Protein AF-A0A1E3P359-F1 (afdb_monomer)

Organism: Wickerhamomyces anomalus (strain ATCC 58044 / CB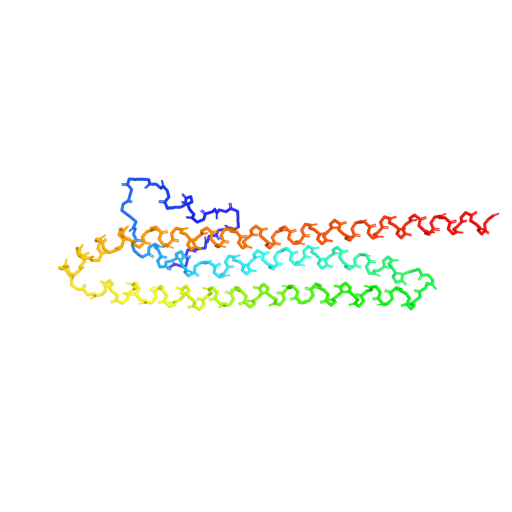S 1984 / NCYC 433 / NRRL Y-366-8) (NCBI:txid683960)

Nearest PDB structures (foldseek):
  8ek4-assembly1_A  TM=4.886E-01  e=9.701E-01  synthetic construct
  8v8v-assembly2_D  TM=3.115E-01  e=9.185E-01  Homo sapiens
  8cq0-assembly1_B  TM=2.027E-01  e=7.331E+00  Photorhabdus luminescens

Structure (mmCIF, N/CA/C/O backbone):
data_AF-A0A1E3P359-F1
#
_entry.id   AF-A0A1E3P359-F1
#
loop_
_atom_site.group_PDB
_atom_site.id
_atom_site.type_symbol
_atom_site.label_atom_id
_atom_site.label_alt_id
_atom_site.label_comp_id
_atom_site.label_asym_id
_atom_site.label_entity_id
_atom_site.label_seq_id
_atom_site.pdbx_PDB_ins_code
_atom_site.Cartn_x
_atom_site.Cartn_y
_atom_site.Cartn_z
_atom_site.occupancy
_atom_site.B_iso_or_equiv
_atom_site.auth_seq_id
_atom_site.auth_comp_id
_atom_site.auth_asym_id
_atom_site.auth_atom_id
_atom_site.pdbx_PDB_model_num
ATOM 1 N N . MET A 1 1 ? -11.812 -16.899 15.681 1.00 32.34 1 MET A N 1
ATOM 2 C CA . MET A 1 1 ? -11.741 -16.890 14.203 1.00 32.34 1 MET A CA 1
ATOM 3 C C . MET A 1 1 ? -11.314 -15.492 13.785 1.00 32.34 1 MET A C 1
ATOM 5 O O . MET A 1 1 ? -11.951 -14.551 14.229 1.00 32.34 1 MET A O 1
ATOM 9 N N . SER A 1 2 ? -10.215 -15.347 13.038 1.00 40.03 2 SER A N 1
ATOM 10 C CA . SER A 1 2 ? -9.793 -14.056 12.466 1.00 40.03 2 SER A CA 1
ATOM 11 C C . SER A 1 2 ? -10.780 -13.673 11.361 1.00 40.03 2 SER A C 1
ATOM 13 O O . SER A 1 2 ? -10.993 -14.472 10.448 1.00 40.03 2 SER A O 1
ATOM 15 N N . VAL A 1 3 ? -11.427 -12.510 11.467 1.00 59.66 3 VAL A N 1
ATOM 16 C CA . VAL A 1 3 ? -12.284 -11.987 10.396 1.00 59.66 3 VAL A CA 1
ATOM 17 C C . VAL A 1 3 ? -11.357 -11.390 9.344 1.00 59.66 3 VAL A C 1
ATOM 19 O O . VAL A 1 3 ? -10.786 -10.324 9.539 1.00 59.66 3 VAL A O 1
ATOM 22 N N . PHE A 1 4 ? -11.160 -12.111 8.244 1.00 67.19 4 PHE A N 1
ATOM 23 C CA . PHE A 1 4 ? -10.460 -11.585 7.079 1.00 67.19 4 PHE A CA 1
ATOM 24 C C . PHE A 1 4 ? -11.418 -10.679 6.302 1.00 67.19 4 PHE A C 1
ATOM 26 O O . PHE A 1 4 ? -12.440 -11.153 5.804 1.00 67.19 4 PHE A O 1
ATOM 33 N N . VAL A 1 5 ? -11.102 -9.386 6.213 1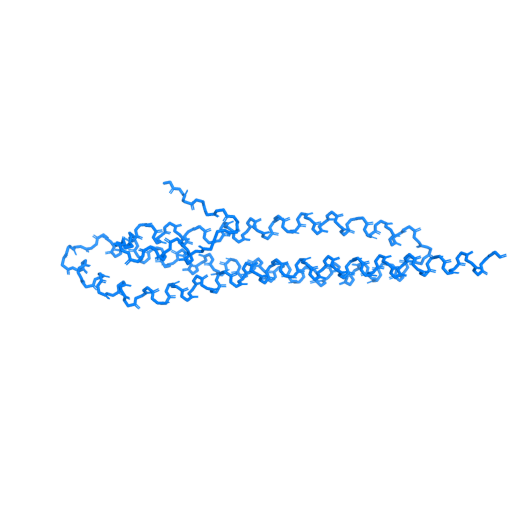.00 69.62 5 VAL A N 1
ATOM 34 C CA . VAL A 1 5 ? -11.838 -8.441 5.364 1.00 69.62 5 VAL A CA 1
ATOM 35 C C . VAL A 1 5 ? -11.146 -8.396 3.999 1.00 69.62 5 VAL A C 1
ATOM 37 O O . VAL A 1 5 ? -9.986 -7.981 3.937 1.00 69.62 5 VAL A O 1
ATOM 40 N N . PRO A 1 6 ? -11.807 -8.842 2.916 1.00 69.69 6 PRO A N 1
ATOM 41 C CA . PRO A 1 6 ? -11.189 -8.886 1.598 1.00 69.69 6 PRO A CA 1
ATOM 42 C C . PRO A 1 6 ? -10.929 -7.476 1.028 1.00 69.69 6 PRO A C 1
ATOM 44 O O . PRO A 1 6 ? -11.603 -6.515 1.418 1.00 69.69 6 PRO A O 1
ATOM 47 N N . PRO A 1 7 ? -9.971 -7.339 0.089 1.00 68.75 7 PRO A N 1
ATOM 48 C CA . PRO A 1 7 ? -9.749 -6.097 -0.658 1.00 68.75 7 PRO A CA 1
ATOM 49 C C . PRO A 1 7 ? -11.038 -5.569 -1.313 1.00 68.75 7 PRO A C 1
ATOM 51 O O . PRO A 1 7 ? -11.872 -6.363 -1.753 1.00 68.75 7 PRO A O 1
ATOM 54 N N . GLY A 1 8 ? -11.218 -4.243 -1.371 1.00 67.19 8 GLY A N 1
ATOM 55 C CA . GLY A 1 8 ? -12.381 -3.603 -2.006 1.00 67.19 8 GLY A CA 1
ATOM 56 C C . GLY A 1 8 ? -13.660 -3.517 -1.158 1.00 67.19 8 GLY A C 1
ATOM 57 O O . GLY A 1 8 ? -14.575 -2.779 -1.519 1.00 67.19 8 GLY A O 1
ATOM 58 N N . VAL A 1 9 ? -13.736 -4.204 -0.012 1.00 75.88 9 VAL A N 1
ATOM 59 C CA . VAL A 1 9 ? -14.829 -4.019 0.961 1.00 75.88 9 VAL A CA 1
ATOM 60 C C . VAL A 1 9 ? -14.453 -2.906 1.939 1.00 75.88 9 VAL A C 1
ATOM 62 O O . VAL A 1 9 ? -13.455 -3.034 2.654 1.00 75.88 9 VAL A O 1
ATOM 65 N N . LYS A 1 10 ? -15.237 -1.821 1.995 1.00 77.06 10 LYS A N 1
ATOM 66 C CA . LYS A 1 10 ? -14.963 -0.685 2.892 1.00 77.06 10 LYS A CA 1
ATOM 67 C C . LYS A 1 10 ? -15.435 -0.979 4.315 1.00 77.06 10 LYS A C 1
ATOM 69 O O . LYS A 1 10 ? -16.536 -1.490 4.522 1.00 77.06 10 LYS A O 1
ATOM 74 N N . TYR A 1 11 ? -14.624 -0.617 5.311 1.00 71.06 11 TYR A N 1
ATOM 75 C CA . TYR A 1 11 ? -14.944 -0.874 6.725 1.00 71.06 11 TYR A CA 1
ATOM 76 C C . TYR A 1 11 ? -16.210 -0.141 7.180 1.00 71.06 11 TYR A C 1
ATOM 78 O O . TYR A 1 11 ? -16.972 -0.661 7.996 1.00 71.06 11 TYR A O 1
ATOM 86 N N . ARG A 1 12 ? -16.471 1.042 6.612 1.00 67.44 12 ARG A N 1
ATOM 87 C CA . ARG A 1 12 ? -17.695 1.811 6.874 1.00 67.44 12 ARG A CA 1
ATOM 88 C C . ARG A 1 12 ? -18.965 1.042 6.479 1.00 67.44 12 ARG A C 1
ATOM 90 O O . ARG A 1 12 ? -19.951 1.102 7.203 1.00 67.44 12 ARG A O 1
ATOM 97 N N . ASP A 1 13 ? -18.916 0.277 5.387 1.00 71.00 13 ASP A N 1
ATOM 98 C CA . ASP A 1 13 ? -20.083 -0.416 4.831 1.00 71.00 13 ASP A CA 1
ATOM 99 C C . ASP A 1 13 ? -20.481 -1.610 5.725 1.00 71.00 13 ASP A C 1
ATOM 101 O O . ASP A 1 13 ? -21.646 -1.991 5.779 1.00 71.00 13 ASP A O 1
ATOM 105 N N . ILE A 1 14 ? -19.525 -2.160 6.489 1.00 69.88 14 ILE A N 1
ATOM 106 C CA . ILE A 1 14 ? -19.747 -3.215 7.495 1.00 69.88 14 ILE A CA 1
ATOM 107 C C . ILE A 1 14 ? -20.454 -2.655 8.744 1.00 69.88 14 ILE A C 1
ATOM 109 O O . ILE A 1 14 ? -21.170 -3.377 9.435 1.00 69.88 14 ILE A O 1
ATOM 113 N N . LEU A 1 15 ? -20.259 -1.367 9.046 1.00 63.84 15 LEU A N 1
ATOM 114 C CA . LEU A 1 15 ? -20.779 -0.708 10.251 1.00 63.84 15 LEU A CA 1
ATOM 115 C C . LEU A 1 15 ? -22.086 0.063 10.018 1.00 63.84 15 LEU A C 1
AT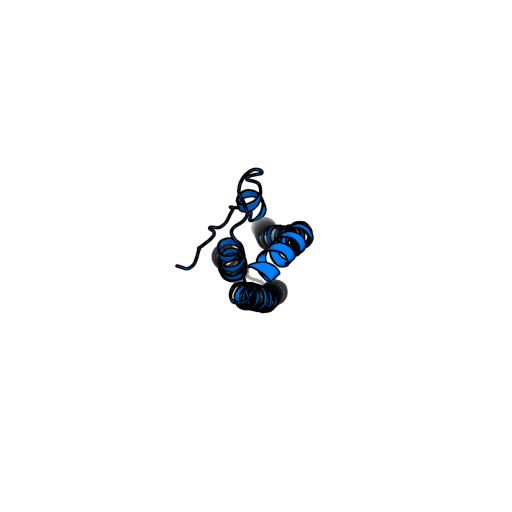OM 117 O O . LEU A 1 15 ? -22.769 0.404 10.983 1.00 63.84 15 LEU A O 1
ATOM 121 N N . GLU A 1 16 ? -22.442 0.354 8.766 1.00 55.34 16 GLU A N 1
ATOM 122 C CA . GLU A 1 16 ? -23.597 1.185 8.406 1.00 55.34 16 GLU A CA 1
ATOM 123 C C . GLU A 1 16 ? -24.961 0.478 8.460 1.00 55.34 16 GLU A C 1
ATOM 125 O O . GLU A 1 16 ? -25.970 1.089 8.099 1.00 55.34 16 GLU A O 1
ATOM 130 N N . ASP A 1 17 ? -25.061 -0.751 8.972 1.00 53.12 17 ASP A N 1
ATOM 131 C CA . ASP A 1 17 ? -26.364 -1.385 9.188 1.00 53.12 17 ASP A CA 1
ATOM 132 C C . ASP A 1 17 ? -27.064 -0.740 10.406 1.00 53.12 17 ASP A C 1
ATOM 134 O O . ASP A 1 17 ? -26.931 -1.165 11.556 1.00 53.12 17 ASP A O 1
ATOM 138 N N . LYS A 1 18 ? -27.771 0.374 10.148 1.00 42.66 18 LYS A N 1
ATOM 139 C CA . LYS A 1 18 ? -28.269 1.394 11.106 1.00 42.66 18 LYS A CA 1
ATOM 140 C C . LYS A 1 18 ? -29.168 0.880 12.243 1.00 42.66 18 LYS A C 1
ATOM 142 O O . LYS A 1 18 ? -29.659 1.687 13.038 1.00 42.66 18 LYS A O 1
ATOM 147 N N . HIS A 1 19 ? -29.442 -0.419 12.324 1.00 46.53 19 HIS A N 1
ATOM 148 C CA . HIS A 1 19 ? -30.373 -1.030 13.276 1.00 46.53 19 HIS A CA 1
ATOM 149 C C . HIS A 1 19 ? -29.770 -2.152 14.131 1.00 46.53 19 HIS A C 1
ATOM 151 O O . HIS A 1 19 ? -30.466 -2.657 15.013 1.00 46.53 19 HIS A O 1
ATOM 157 N N . GLN A 1 20 ? -28.497 -2.513 13.944 1.00 46.34 20 GLN A N 1
ATOM 158 C CA . GLN A 1 20 ? -27.846 -3.532 14.770 1.00 46.34 20 GLN A CA 1
ATOM 159 C C . GLN A 1 20 ? -26.927 -2.895 15.816 1.00 46.34 20 GLN A C 1
ATOM 161 O O . GLN A 1 20 ? -26.160 -1.974 15.539 1.00 46.34 20 GLN A O 1
ATOM 166 N N . LEU A 1 21 ? -27.028 -3.377 17.058 1.00 52.62 21 LEU A N 1
ATOM 167 C CA . LEU A 1 21 ? -26.034 -3.100 18.091 1.00 52.62 21 LEU A CA 1
ATOM 168 C C . LEU A 1 21 ? -24.680 -3.583 17.564 1.00 52.62 21 LEU A C 1
ATOM 170 O O . LEU A 1 21 ? -24.517 -4.772 17.307 1.00 52.62 21 LEU A O 1
ATOM 174 N N . ILE A 1 22 ? -23.735 -2.660 17.382 1.00 57.25 22 ILE A N 1
ATOM 175 C CA . ILE A 1 22 ? -22.373 -3.000 16.974 1.00 57.25 22 ILE A CA 1
ATOM 176 C C . ILE A 1 22 ? -21.771 -3.879 18.074 1.00 57.25 22 ILE A C 1
ATOM 178 O O . ILE A 1 22 ? -21.546 -3.416 19.194 1.00 57.25 22 ILE A O 1
ATOM 182 N N . ASP A 1 23 ? -21.535 -5.151 17.751 1.00 63.56 23 ASP A N 1
ATOM 183 C CA . ASP A 1 23 ? -20.858 -6.086 18.641 1.00 63.56 23 ASP A CA 1
ATOM 184 C C . ASP A 1 23 ? -19.423 -5.596 18.887 1.00 63.56 23 ASP A C 1
ATOM 186 O O . ASP A 1 23 ? -18.634 -5.367 17.966 1.00 63.56 23 ASP A O 1
ATOM 190 N N . VAL A 1 24 ? -19.075 -5.417 20.157 1.00 62.69 24 VAL A N 1
ATOM 191 C CA . VAL A 1 24 ? -17.752 -4.956 20.576 1.00 62.69 24 VAL A CA 1
ATOM 192 C C . VAL A 1 24 ? -16.669 -5.961 20.155 1.00 62.69 24 VAL A C 1
ATOM 194 O O . VAL A 1 24 ? -15.578 -5.557 19.747 1.00 62.69 24 VAL A O 1
ATOM 197 N N . GLN A 1 25 ? -16.984 -7.260 20.146 1.00 63.38 25 GLN A N 1
ATOM 198 C CA . GLN A 1 25 ? -16.081 -8.297 19.649 1.00 63.38 25 GLN A CA 1
ATOM 199 C C . GLN A 1 25 ? -15.869 -8.186 18.132 1.00 63.38 25 GLN A C 1
ATOM 201 O O . GLN A 1 25 ? -14.765 -8.432 17.638 1.00 63.38 25 GLN A O 1
ATOM 206 N N . MET A 1 26 ? -16.896 -7.771 17.385 1.00 72.12 26 MET A N 1
ATOM 207 C CA . MET A 1 26 ? -16.786 -7.488 15.953 1.00 72.12 26 MET A CA 1
ATOM 208 C C . MET A 1 26 ? -15.853 -6.299 15.697 1.00 72.12 26 MET A C 1
ATOM 210 O O . MET A 1 26 ? -14.995 -6.397 14.825 1.00 72.12 26 MET A O 1
ATOM 214 N N . LEU A 1 27 ? -15.934 -5.222 16.487 1.00 69.25 27 LEU A N 1
ATOM 215 C CA . LEU A 1 27 ? -15.000 -4.090 16.378 1.00 69.25 27 LEU A CA 1
ATOM 216 C C . LEU A 1 27 ? -13.549 -4.509 16.627 1.00 69.25 27 LEU A C 1
ATOM 218 O O . LEU A 1 27 ? -12.667 -4.145 15.852 1.00 69.25 27 LEU A O 1
ATOM 222 N N . VAL A 1 28 ? -13.301 -5.305 17.670 1.00 68.38 28 VAL A N 1
ATOM 223 C CA . VAL A 1 28 ? -11.968 -5.864 17.959 1.00 68.38 28 VAL A CA 1
ATOM 224 C C . VAL A 1 28 ? -11.447 -6.674 16.769 1.00 68.38 28 VAL A C 1
ATOM 226 O O . VAL A 1 28 ? -10.290 -6.523 16.371 1.00 68.38 28 VAL A O 1
ATOM 229 N N . ASN A 1 29 ? -12.301 -7.501 16.163 1.00 72.06 29 ASN A N 1
ATOM 230 C CA . ASN A 1 29 ? -11.932 -8.291 14.992 1.00 72.06 29 ASN A CA 1
ATOM 231 C C . ASN A 1 29 ? -11.629 -7.412 13.767 1.00 72.06 29 ASN A C 1
ATOM 233 O O . ASN A 1 29 ? -10.659 -7.692 13.068 1.00 72.06 29 ASN A O 1
ATOM 237 N N . LEU A 1 30 ? -12.400 -6.341 13.541 1.00 76.12 30 LEU A N 1
ATOM 238 C CA . LEU A 1 30 ? -12.169 -5.389 12.448 1.00 76.12 30 LEU A CA 1
ATOM 239 C C . LEU A 1 30 ? -10.865 -4.606 12.635 1.00 76.12 30 LEU A C 1
ATOM 241 O O . LEU A 1 30 ? -10.097 -4.463 11.690 1.00 76.12 30 LEU A O 1
ATOM 245 N N . PHE A 1 31 ? -10.552 -4.151 13.850 1.00 73.81 31 PHE A N 1
ATOM 246 C CA . PHE A 1 31 ? -9.265 -3.498 14.115 1.00 73.81 31 PHE A CA 1
ATOM 247 C C . PHE A 1 31 ? -8.086 -4.430 13.829 1.00 73.81 31 PHE A C 1
ATOM 249 O O . PHE A 1 31 ? -7.125 -4.040 13.167 1.00 73.81 31 PHE A O 1
ATOM 256 N N . ASN A 1 32 ? -8.182 -5.689 14.257 1.00 75.62 32 ASN A N 1
ATOM 257 C CA . ASN A 1 32 ? -7.141 -6.680 13.999 1.00 75.62 32 ASN A CA 1
ATOM 258 C C . ASN A 1 32 ? -7.035 -7.084 12.513 1.00 75.62 32 ASN A C 1
ATOM 260 O O . ASN A 1 32 ? -6.019 -7.660 12.122 1.00 75.62 32 ASN A O 1
ATOM 264 N N . SER A 1 33 ? -8.037 -6.783 11.676 1.00 82.12 33 SER A N 1
ATOM 265 C CA . SER A 1 33 ? -8.017 -7.089 10.239 1.00 82.12 33 SER A CA 1
ATOM 266 C C . SER A 1 33 ? -7.439 -5.971 9.363 1.00 82.12 33 SER A C 1
ATOM 268 O O . SER A 1 33 ? -7.067 -6.245 8.221 1.00 82.12 33 SER A O 1
ATOM 270 N N . VAL A 1 34 ? -7.317 -4.737 9.873 1.00 79.75 34 VAL A N 1
ATOM 271 C CA . VAL A 1 34 ? -6.831 -3.568 9.108 1.00 79.75 34 VAL A CA 1
ATOM 272 C C . VAL A 1 34 ? -5.429 -3.791 8.546 1.00 79.75 34 VAL A C 1
ATOM 274 O O . VAL A 1 34 ? -5.235 -3.706 7.334 1.00 79.75 34 VAL A O 1
ATOM 277 N N . ALA A 1 35 ? -4.456 -4.106 9.403 1.00 81.69 35 ALA A N 1
ATOM 278 C CA . ALA A 1 35 ? -3.070 -4.262 8.968 1.00 81.69 35 ALA A CA 1
ATOM 279 C C . ALA A 1 35 ? -2.880 -5.429 7.976 1.00 81.69 35 ALA A C 1
ATOM 281 O O . ALA A 1 35 ? -2.276 -5.200 6.929 1.00 81.69 35 ALA A O 1
ATOM 282 N N . PRO A 1 36 ? -3.443 -6.636 8.212 1.00 85.38 36 PRO A N 1
ATOM 283 C CA . PRO A 1 36 ? -3.419 -7.711 7.220 1.00 85.38 36 PRO A CA 1
ATOM 284 C C . PRO A 1 36 ? -4.035 -7.327 5.868 1.00 85.38 36 PRO A C 1
ATOM 286 O O . PRO A 1 36 ? -3.475 -7.676 4.829 1.00 85.38 36 PRO A O 1
ATOM 289 N N . LYS A 1 37 ? -5.157 -6.591 5.862 1.00 85.06 37 LYS A N 1
ATOM 290 C CA . LYS A 1 37 ? -5.795 -6.127 4.620 1.00 85.06 37 LYS A CA 1
ATOM 291 C C . LYS A 1 37 ? -4.877 -5.170 3.855 1.00 85.06 37 LYS A C 1
ATOM 293 O O . LYS A 1 37 ? -4.595 -5.412 2.685 1.00 85.06 37 LYS A O 1
ATOM 298 N N . LEU A 1 38 ? -4.372 -4.126 4.516 1.00 83.56 38 LEU A N 1
ATOM 299 C CA . LEU A 1 38 ? -3.475 -3.147 3.889 1.00 83.56 38 LEU A CA 1
ATOM 300 C C . LEU A 1 38 ? -2.182 -3.799 3.382 1.00 83.56 38 LEU A C 1
ATOM 302 O O . LEU A 1 38 ? -1.706 -3.464 2.300 1.00 83.56 38 LEU A O 1
ATOM 306 N N . GLN A 1 39 ? -1.640 -4.764 4.129 1.00 85.88 39 GLN A N 1
ATOM 307 C CA . GLN A 1 39 ? -0.459 -5.517 3.717 1.00 85.88 39 GLN A CA 1
ATOM 308 C C . GLN A 1 39 ? -0.728 -6.360 2.466 1.00 85.88 39 GLN A C 1
ATOM 310 O O . GLN A 1 39 ? 0.110 -6.383 1.568 1.00 85.88 39 GLN A O 1
ATOM 315 N N . SER A 1 40 ? -1.893 -7.011 2.380 1.00 88.44 40 SER A N 1
ATOM 316 C CA . SER A 1 40 ? -2.286 -7.772 1.191 1.00 88.44 40 SER A CA 1
ATOM 317 C C . SER A 1 40 ? -2.447 -6.875 -0.036 1.00 88.44 40 SER A C 1
ATOM 319 O O . SER A 1 40 ? -1.986 -7.247 -1.109 1.00 88.44 40 SER A O 1
ATOM 321 N N . ILE A 1 41 ? -3.056 -5.696 0.113 1.00 83.88 41 ILE A N 1
ATOM 322 C CA . ILE A 1 41 ? -3.220 -4.738 -0.992 1.00 83.88 41 ILE A CA 1
ATOM 323 C C . ILE A 1 41 ? -1.852 -4.249 -1.471 1.00 83.88 41 ILE A C 1
ATOM 325 O O . ILE A 1 41 ? -1.553 -4.336 -2.658 1.00 83.88 41 ILE A O 1
ATOM 329 N N . LEU A 1 42 ? -0.988 -3.830 -0.541 1.00 85.94 42 LEU A N 1
ATOM 330 C CA . LEU A 1 42 ? 0.369 -3.393 -0.857 1.00 85.94 42 LEU A CA 1
ATOM 331 C C . LEU A 1 42 ? 1.176 -4.488 -1.572 1.00 85.94 42 LEU A C 1
ATOM 333 O O . LEU A 1 42 ? 1.896 -4.186 -2.518 1.00 85.94 42 LEU A O 1
ATOM 337 N N . GLN A 1 43 ? 1.063 -5.748 -1.138 1.00 87.75 43 GLN A N 1
ATOM 338 C CA . GLN A 1 43 ? 1.743 -6.878 -1.777 1.00 87.75 43 GLN A CA 1
ATOM 339 C C . GLN A 1 43 ? 1.221 -7.144 -3.190 1.00 87.75 43 GLN A C 1
ATOM 341 O O . GLN A 1 43 ? 2.031 -7.251 -4.106 1.00 87.75 43 GLN A O 1
ATOM 346 N N . ASN A 1 44 ? -0.098 -7.187 -3.379 1.00 85.75 44 ASN A N 1
ATOM 347 C CA . ASN A 1 44 ? -0.697 -7.450 -4.687 1.00 85.75 44 ASN A CA 1
ATOM 348 C C . ASN A 1 44 ? -0.311 -6.364 -5.703 1.00 85.75 44 ASN A C 1
ATOM 350 O O . ASN A 1 44 ? 0.199 -6.673 -6.777 1.00 85.75 44 ASN A O 1
ATOM 354 N N . SER A 1 45 ? -0.466 -5.087 -5.338 1.00 82.75 45 SER A N 1
ATOM 355 C CA . SER A 1 45 ? -0.087 -3.976 -6.220 1.00 82.75 45 SER A CA 1
ATOM 356 C C . SER A 1 45 ? 1.421 -3.947 -6.495 1.00 82.75 45 SER A C 1
ATOM 358 O O . SER A 1 45 ? 1.868 -3.586 -7.585 1.00 82.75 45 SER A O 1
ATOM 360 N N . ASN A 1 46 ? 2.230 -4.390 -5.531 1.00 85.94 46 ASN A N 1
ATOM 361 C CA . ASN A 1 46 ? 3.665 -4.513 -5.716 1.00 85.94 46 ASN A CA 1
ATOM 362 C C . ASN A 1 46 ? 4.066 -5.616 -6.705 1.00 85.94 46 ASN A C 1
ATOM 364 O O . ASN A 1 46 ? 4.986 -5.424 -7.499 1.00 85.94 46 ASN A O 1
ATOM 368 N N . GLU A 1 47 ? 3.402 -6.769 -6.663 1.00 85.75 47 GLU A N 1
ATOM 369 C CA . GLU A 1 47 ? 3.652 -7.852 -7.616 1.00 85.75 47 GLU A CA 1
ATOM 370 C C . GLU A 1 47 ? 3.392 -7.388 -9.055 1.00 85.75 47 GLU A C 1
ATOM 372 O O . GLU A 1 47 ? 4.221 -7.619 -9.940 1.00 85.75 47 GLU A O 1
ATOM 377 N N . GLU A 1 48 ? 2.299 -6.654 -9.273 1.00 81.06 48 GLU A N 1
ATOM 378 C CA . GLU A 1 48 ? 1.962 -6.066 -10.573 1.00 81.06 48 GLU A CA 1
ATOM 379 C C . GLU A 1 48 ? 3.030 -5.068 -11.044 1.00 81.06 48 GLU A C 1
ATOM 381 O O . GLU A 1 48 ? 3.522 -5.168 -12.177 1.00 81.06 48 GLU A O 1
ATOM 386 N N . TYR A 1 49 ? 3.467 -4.170 -10.154 1.00 82.69 49 TYR A N 1
ATOM 387 C CA . TYR A 1 49 ? 4.550 -3.229 -10.441 1.00 82.69 49 TYR A CA 1
ATOM 388 C C . TYR A 1 49 ? 5.862 -3.933 -10.796 1.00 82.69 49 TYR A C 1
ATOM 390 O O . TYR A 1 49 ? 6.483 -3.584 -11.797 1.00 82.69 49 TYR A O 1
ATOM 398 N N . ILE A 1 50 ? 6.294 -4.938 -10.023 1.00 84.31 50 ILE A N 1
ATOM 399 C CA . ILE A 1 50 ? 7.557 -5.655 -10.271 1.00 84.31 50 ILE A CA 1
ATOM 400 C C . ILE A 1 50 ? 7.549 -6.297 -11.661 1.00 84.31 50 ILE A C 1
ATOM 402 O O . ILE A 1 50 ? 8.559 -6.258 -12.372 1.00 84.31 50 ILE A O 1
ATOM 406 N N . VAL A 1 51 ? 6.411 -6.858 -12.077 1.00 84.38 51 VAL A N 1
ATOM 407 C CA . VAL A 1 51 ? 6.260 -7.449 -13.411 1.00 84.38 51 VAL A CA 1
ATOM 408 C C . VAL A 1 51 ? 6.347 -6.381 -14.506 1.00 84.38 51 VAL A C 1
ATOM 410 O O . VAL A 1 51 ? 7.058 -6.584 -15.497 1.00 84.38 51 VAL A O 1
ATOM 413 N N . ALA A 1 52 ? 5.652 -5.251 -14.352 1.00 81.25 52 ALA A N 1
ATOM 414 C CA . ALA A 1 52 ? 5.693 -4.147 -15.315 1.00 81.25 52 ALA A CA 1
ATOM 415 C C . ALA A 1 52 ? 7.096 -3.525 -15.409 1.00 81.25 52 ALA A C 1
ATOM 417 O O . ALA A 1 52 ? 7.642 -3.352 -16.503 1.00 81.25 52 ALA A O 1
ATOM 418 N N . TRP A 1 53 ? 7.719 -3.279 -14.259 1.00 88.00 53 TRP A N 1
ATOM 419 C CA . TRP A 1 53 ? 9.059 -2.723 -14.153 1.00 88.00 53 TRP A CA 1
ATOM 420 C C . TRP A 1 53 ? 10.117 -3.645 -14.753 1.00 88.00 53 TRP A C 1
ATOM 422 O O . TRP A 1 53 ? 10.966 -3.188 -15.515 1.00 88.00 53 TRP A O 1
ATOM 432 N N . GLY A 1 54 ? 10.038 -4.955 -14.498 1.00 84.88 54 GLY A N 1
ATOM 433 C CA . GLY A 1 54 ? 10.958 -5.932 -15.080 1.00 84.88 54 GLY A CA 1
ATOM 434 C C . GLY A 1 54 ? 10.943 -5.927 -16.612 1.00 84.88 54 GLY A C 1
ATOM 435 O O . GLY A 1 54 ? 11.999 -6.015 -17.240 1.00 84.88 54 GLY A O 1
ATOM 436 N N . LYS A 1 55 ? 9.764 -5.757 -17.228 1.00 84.38 55 LYS A N 1
ATOM 437 C CA . LYS A 1 55 ? 9.645 -5.615 -18.689 1.00 84.38 55 LYS A CA 1
ATOM 438 C C . LYS A 1 55 ? 10.327 -4.340 -19.180 1.00 84.38 55 LYS A C 1
ATOM 440 O O . LYS A 1 55 ? 11.156 -4.418 -20.083 1.00 84.38 55 LYS A O 1
ATOM 445 N N . LEU A 1 56 ? 10.029 -3.194 -18.564 1.00 82.50 56 LEU A N 1
ATOM 446 C CA . LEU A 1 56 ? 10.607 -1.912 -18.969 1.00 82.50 56 LEU A CA 1
ATOM 447 C C . LEU A 1 56 ? 12.125 -1.865 -18.757 1.00 82.50 56 LEU A C 1
ATOM 449 O O . LEU A 1 56 ? 12.853 -1.381 -19.617 1.00 82.50 56 LEU A O 1
ATOM 453 N N . LYS A 1 57 ? 12.618 -2.414 -17.645 1.00 83.94 57 LYS A N 1
ATOM 454 C CA . LYS A 1 57 ? 14.050 -2.507 -17.351 1.00 83.94 57 LYS A CA 1
ATOM 455 C C . LYS A 1 57 ? 14.789 -3.280 -18.442 1.00 83.94 57 LYS A C 1
ATOM 457 O O . LYS A 1 57 ? 15.815 -2.811 -18.920 1.00 83.94 57 LYS A O 1
ATOM 462 N N . ASN A 1 58 ? 14.228 -4.400 -18.903 1.00 83.25 58 ASN A N 1
ATOM 463 C CA . ASN A 1 58 ? 14.781 -5.154 -20.030 1.00 83.25 58 ASN A CA 1
ATOM 464 C C . ASN A 1 58 ? 14.726 -4.362 -21.350 1.00 83.25 58 ASN A C 1
ATOM 466 O O . ASN A 1 58 ? 15.695 -4.391 -22.106 1.00 83.25 58 ASN A O 1
ATOM 470 N N . GLU A 1 59 ? 13.630 -3.638 -21.622 1.00 79.38 59 GLU A N 1
ATOM 471 C CA . GLU A 1 59 ? 13.516 -2.764 -22.804 1.00 79.38 59 GLU A CA 1
ATOM 472 C C . GLU A 1 59 ? 14.603 -1.674 -22.798 1.00 79.38 59 GLU A C 1
ATOM 474 O O . GLU A 1 59 ? 15.304 -1.506 -23.796 1.00 79.38 59 GLU A O 1
ATOM 479 N N . ILE A 1 60 ? 14.791 -0.985 -21.668 1.00 76.12 60 ILE A N 1
ATOM 480 C CA . ILE A 1 60 ? 15.784 0.085 -21.492 1.00 76.12 60 ILE A CA 1
ATOM 481 C C . ILE A 1 60 ? 17.213 -0.470 -21.603 1.00 76.12 60 ILE A C 1
ATOM 483 O O . ILE A 1 60 ? 18.019 0.057 -22.363 1.00 76.12 60 ILE A O 1
ATOM 487 N N . SER A 1 61 ? 17.526 -1.573 -20.911 1.00 74.44 61 SER A N 1
ATOM 488 C CA . SER A 1 61 ? 18.867 -2.180 -20.935 1.00 74.44 61 SER A CA 1
ATOM 489 C C . SER A 1 61 ? 19.264 -2.765 -22.295 1.00 74.44 61 SER A C 1
ATOM 491 O O . SER A 1 61 ? 20.449 -2.975 -22.538 1.00 74.44 61 SER A O 1
ATOM 493 N N . SER A 1 62 ? 18.300 -3.037 -23.179 1.00 75.56 62 SER A N 1
ATOM 494 C CA . SER A 1 62 ? 18.562 -3.539 -24.534 1.00 75.56 62 SER A CA 1
ATOM 495 C C . SER A 1 62 ? 18.962 -2.454 -25.546 1.00 75.56 62 SER A C 1
ATOM 497 O O . SER A 1 62 ? 19.282 -2.789 -26.686 1.00 75.56 62 SER A O 1
ATOM 499 N N . GLN A 1 63 ? 18.948 -1.170 -25.161 1.00 66.00 63 GLN A N 1
ATOM 500 C CA . GLN A 1 63 ? 19.300 -0.048 -26.038 1.00 66.00 63 GLN A CA 1
ATOM 501 C C . GLN A 1 63 ? 20.684 0.551 -25.706 1.00 66.00 63 GLN A C 1
ATOM 503 O O . GLN A 1 63 ? 21.080 0.658 -24.551 1.00 66.00 63 GLN A O 1
ATOM 508 N N . ASP A 1 64 ? 21.412 0.970 -26.748 1.00 56.97 64 ASP A N 1
ATOM 509 C CA . ASP A 1 64 ? 22.863 1.258 -26.793 1.00 56.97 64 ASP A CA 1
ATOM 510 C C . ASP A 1 64 ? 23.431 2.381 -25.877 1.00 56.97 64 ASP A C 1
ATOM 512 O O . ASP A 1 64 ? 24.629 2.660 -25.950 1.00 56.97 64 ASP A O 1
ATOM 516 N N . SER A 1 65 ? 22.658 3.032 -24.989 1.00 64.06 65 SER A N 1
ATOM 51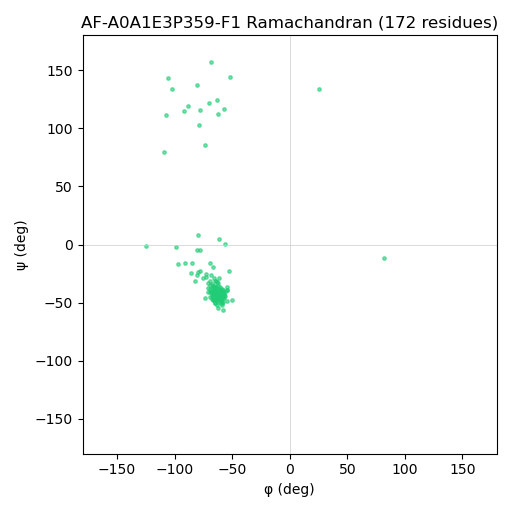7 C CA . SER A 1 65 ? 23.216 3.994 -24.005 1.00 64.06 65 SER A CA 1
ATOM 518 C C . SER A 1 65 ? 23.174 3.458 -22.569 1.00 64.06 65 SER A C 1
ATOM 520 O O . SER A 1 65 ? 22.326 3.821 -21.754 1.00 64.06 65 SER A O 1
ATOM 522 N N . ALA A 1 66 ? 24.145 2.599 -22.236 1.00 67.50 66 ALA A N 1
ATOM 523 C CA . ALA A 1 66 ? 24.234 1.924 -20.935 1.00 67.50 66 ALA A CA 1
ATOM 524 C C . ALA A 1 66 ? 24.214 2.887 -19.728 1.00 67.50 66 ALA A C 1
ATOM 526 O O . ALA A 1 66 ? 23.549 2.606 -18.738 1.00 67.50 66 ALA A O 1
ATOM 527 N N . ILE A 1 67 ? 24.877 4.046 -19.823 1.00 70.94 67 ILE A N 1
ATOM 528 C CA . ILE A 1 67 ? 25.031 4.992 -18.700 1.00 70.94 67 ILE A CA 1
ATOM 529 C C . ILE A 1 67 ? 23.725 5.745 -18.386 1.00 70.94 67 ILE A C 1
ATOM 531 O O . ILE A 1 67 ? 23.330 5.857 -17.227 1.00 70.94 67 ILE A O 1
ATOM 535 N N . GLU A 1 68 ? 23.038 6.267 -19.405 1.00 68.56 68 GLU A N 1
ATOM 536 C CA . GLU A 1 68 ? 21.773 7.002 -19.221 1.00 68.56 68 GLU A CA 1
ATOM 537 C C . GLU A 1 68 ? 20.648 6.056 -18.784 1.00 68.56 68 GLU A C 1
ATOM 539 O O . GLU A 1 68 ? 19.850 6.385 -17.905 1.00 68.56 68 GLU A O 1
ATOM 544 N N . SER A 1 69 ? 20.644 4.852 -19.358 1.00 73.12 69 SER A N 1
ATOM 545 C CA . SER A 1 69 ? 19.748 3.754 -19.003 1.00 73.12 69 SER A CA 1
ATOM 546 C C . SER A 1 69 ? 19.912 3.335 -17.541 1.00 73.12 69 SER A C 1
ATOM 548 O O . SER A 1 69 ? 18.927 3.212 -16.816 1.00 73.12 69 SER A O 1
ATOM 550 N N . GLU A 1 70 ? 21.153 3.172 -17.076 1.00 78.94 70 GLU A N 1
ATOM 551 C CA . GLU A 1 70 ? 21.459 2.811 -15.690 1.00 78.94 70 GLU A CA 1
ATOM 552 C C . GLU A 1 70 ? 21.062 3.919 -14.704 1.00 78.94 70 GLU A C 1
ATOM 554 O O . GLU A 1 70 ? 20.432 3.637 -13.683 1.00 78.94 70 GLU A O 1
ATOM 559 N N . SER A 1 71 ? 21.337 5.188 -15.030 1.00 78.12 71 SER A N 1
ATOM 560 C CA . SER A 1 71 ? 20.925 6.313 -14.182 1.00 78.12 71 SER A CA 1
ATOM 561 C C . SER A 1 71 ? 19.403 6.430 -14.061 1.00 78.12 71 SER A C 1
ATOM 563 O O . SER A 1 71 ? 18.903 6.757 -12.982 1.00 78.12 71 SER A O 1
ATOM 565 N N . LEU A 1 72 ? 18.662 6.171 -15.143 1.00 79.19 72 LEU A N 1
ATOM 566 C CA . LEU A 1 72 ? 17.199 6.173 -15.129 1.00 79.19 72 LEU A CA 1
ATOM 567 C C . LEU A 1 72 ? 16.650 5.014 -14.285 1.00 79.19 72 LEU A C 1
ATOM 569 O O . LEU A 1 72 ? 15.765 5.228 -13.457 1.00 79.19 72 LEU A O 1
ATOM 573 N N . ILE A 1 73 ? 17.215 3.812 -14.444 1.00 83.81 73 ILE A N 1
ATOM 574 C CA . ILE A 1 73 ? 16.852 2.626 -13.656 1.00 83.81 73 ILE A CA 1
ATOM 575 C C . ILE A 1 73 ? 17.044 2.886 -12.159 1.00 83.81 73 ILE A C 1
ATOM 577 O O . ILE A 1 73 ? 16.118 2.669 -11.379 1.00 83.81 73 ILE A O 1
ATOM 581 N N . LEU A 1 74 ? 18.209 3.406 -11.761 1.00 83.94 74 LEU A N 1
ATOM 582 C CA . LEU A 1 74 ? 18.508 3.713 -10.360 1.00 83.94 74 LEU A CA 1
ATOM 583 C C . LEU A 1 74 ? 17.572 4.784 -9.785 1.00 83.94 74 LEU A C 1
ATOM 585 O O . LEU A 1 74 ? 17.142 4.671 -8.637 1.00 83.94 74 LEU A O 1
ATOM 589 N N . GLY A 1 75 ? 17.238 5.810 -10.574 1.00 81.50 75 GLY A N 1
ATOM 590 C CA . G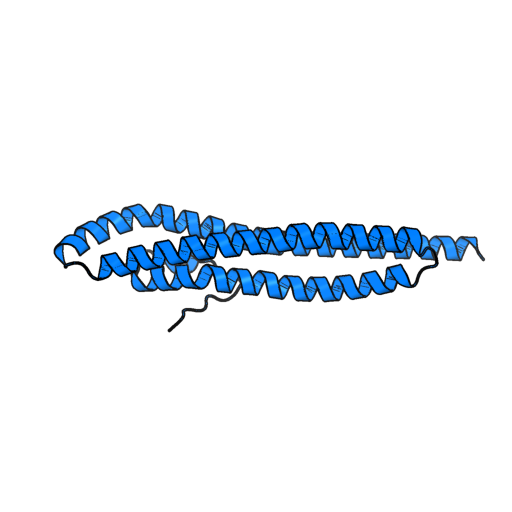LY A 1 75 ? 16.306 6.859 -10.160 1.00 81.50 75 GLY A CA 1
ATOM 591 C C . GLY A 1 75 ? 14.904 6.317 -9.869 1.00 81.50 75 GLY A C 1
ATOM 592 O O . GLY A 1 75 ? 14.329 6.630 -8.823 1.00 81.50 75 GLY A O 1
ATOM 593 N N . ILE A 1 76 ? 14.386 5.464 -10.756 1.00 82.25 76 ILE A N 1
ATOM 594 C CA . ILE A 1 76 ? 13.071 4.826 -10.601 1.00 82.25 76 ILE A CA 1
ATOM 595 C C . ILE A 1 76 ? 13.074 3.883 -9.394 1.00 82.25 76 ILE A C 1
ATOM 597 O O . ILE A 1 76 ? 12.207 4.009 -8.525 1.00 82.25 76 ILE A O 1
ATOM 601 N N . ASP A 1 77 ? 14.092 3.021 -9.277 1.00 85.56 77 ASP A N 1
ATOM 602 C CA . ASP A 1 77 ? 14.246 2.098 -8.146 1.00 85.56 77 ASP A CA 1
ATOM 603 C C . ASP A 1 77 ? 14.299 2.857 -6.806 1.00 85.56 77 ASP A C 1
ATOM 605 O O . ASP A 1 77 ? 13.687 2.433 -5.823 1.00 85.56 77 ASP A O 1
ATOM 609 N N . MET A 1 78 ? 14.989 4.001 -6.742 1.00 84.88 78 MET A N 1
ATOM 610 C CA . MET A 1 78 ? 15.099 4.800 -5.517 1.00 84.88 78 MET A CA 1
ATOM 611 C C . MET A 1 78 ? 13.760 5.426 -5.099 1.00 84.88 78 MET A C 1
ATOM 613 O O . MET A 1 78 ? 13.391 5.359 -3.923 1.00 84.88 78 MET A O 1
ATOM 617 N N . VAL A 1 79 ? 13.026 6.038 -6.035 1.00 81.94 79 VAL A N 1
ATOM 618 C CA . VAL A 1 79 ? 11.727 6.673 -5.741 1.00 81.94 79 VAL A CA 1
ATOM 619 C C . VAL A 1 79 ? 10.706 5.630 -5.299 1.00 81.94 79 VAL A C 1
ATOM 621 O O . VAL A 1 79 ? 10.045 5.819 -4.273 1.00 81.94 79 VAL A 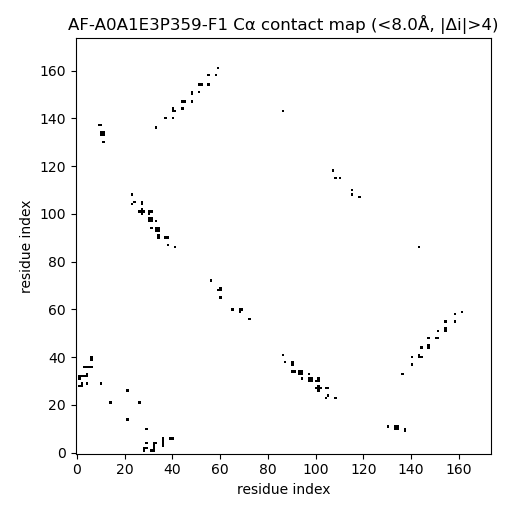O 1
ATOM 624 N N . TYR A 1 80 ? 10.624 4.518 -6.028 1.00 84.94 80 TYR A N 1
ATOM 625 C CA . TYR A 1 80 ? 9.739 3.409 -5.694 1.00 84.94 80 TYR A CA 1
ATOM 626 C C . TYR A 1 80 ? 10.066 2.834 -4.304 1.00 84.94 80 TYR A C 1
ATOM 628 O O . TYR A 1 80 ? 9.179 2.767 -3.451 1.00 84.94 80 TYR A O 1
ATOM 636 N N . ASN A 1 81 ? 11.338 2.519 -4.020 1.00 85.75 81 ASN A N 1
ATOM 637 C CA . ASN A 1 81 ? 11.730 1.952 -2.725 1.00 85.75 81 ASN A CA 1
ATOM 638 C C . ASN A 1 81 ? 11.405 2.895 -1.560 1.00 85.75 81 ASN A C 1
ATOM 640 O O . ASN A 1 81 ? 10.900 2.449 -0.530 1.00 85.75 81 ASN A O 1
ATOM 644 N N . ASN A 1 82 ? 11.643 4.201 -1.718 1.00 82.88 82 ASN A N 1
ATOM 645 C CA . ASN A 1 82 ? 11.322 5.182 -0.681 1.00 82.88 82 ASN A CA 1
ATOM 646 C C . ASN A 1 82 ? 9.820 5.225 -0.370 1.00 82.88 82 ASN A C 1
ATOM 648 O O . ASN A 1 82 ? 9.439 5.230 0.803 1.00 82.88 82 ASN A O 1
ATOM 652 N N . ARG A 1 83 ? 8.964 5.231 -1.399 1.00 78.88 83 ARG A N 1
ATOM 653 C CA . ARG A 1 83 ? 7.506 5.250 -1.209 1.00 78.88 83 ARG A CA 1
ATOM 654 C C . ARG A 1 83 ? 6.991 3.932 -0.633 1.00 78.88 83 ARG A C 1
ATOM 656 O O . ARG A 1 83 ? 6.244 3.958 0.342 1.00 78.88 83 ARG A O 1
ATOM 663 N N . TYR A 1 84 ? 7.454 2.796 -1.152 1.00 84.50 84 TYR A N 1
ATOM 664 C CA . TYR A 1 84 ? 7.073 1.466 -0.669 1.00 84.50 84 TYR A CA 1
ATOM 665 C C . TYR A 1 84 ? 7.415 1.270 0.817 1.00 84.50 84 TYR A C 1
ATOM 667 O O . TYR A 1 84 ? 6.574 0.845 1.610 1.00 84.50 84 TYR A O 1
ATOM 675 N N . GLN A 1 85 ? 8.622 1.670 1.233 1.00 83.69 85 GLN A N 1
ATOM 676 C CA . GLN A 1 85 ? 9.020 1.653 2.646 1.00 83.69 85 GLN A CA 1
ATOM 677 C C . GLN A 1 85 ? 8.198 2.627 3.505 1.00 83.69 85 GLN A C 1
ATOM 679 O O . GLN A 1 85 ? 7.951 2.355 4.680 1.00 83.69 85 GLN A O 1
ATOM 684 N N . GLY A 1 86 ? 7.752 3.751 2.935 1.00 83.31 86 GLY A N 1
ATOM 685 C CA . GLY A 1 86 ? 6.812 4.667 3.581 1.00 83.31 86 GLY A CA 1
ATOM 686 C C . GLY A 1 86 ? 5.471 3.998 3.898 1.00 83.31 86 GLY A C 1
ATOM 687 O O . GLY A 1 86 ? 5.006 4.075 5.035 1.00 83.31 86 GLY A O 1
ATOM 688 N N . PHE A 1 87 ? 4.893 3.274 2.936 1.00 82.75 87 PHE A N 1
ATOM 689 C CA . PHE A 1 87 ? 3.653 2.525 3.153 1.00 82.75 87 PHE A CA 1
ATOM 690 C C . PHE A 1 87 ? 3.809 1.417 4.193 1.00 82.75 87 PHE A C 1
ATOM 692 O O . PHE A 1 87 ? 2.959 1.310 5.073 1.00 82.75 87 PHE A O 1
ATOM 699 N N . LEU A 1 88 ? 4.910 0.657 4.170 1.00 84.81 88 LEU A N 1
ATOM 700 C CA . LEU A 1 88 ? 5.184 -0.353 5.202 1.00 84.81 88 LEU A CA 1
ATOM 701 C C . LEU A 1 88 ? 5.202 0.254 6.611 1.00 84.81 88 LEU A C 1
ATOM 703 O O . LEU A 1 88 ? 4.538 -0.259 7.508 1.00 84.81 88 LEU A O 1
ATOM 707 N N . LYS A 1 89 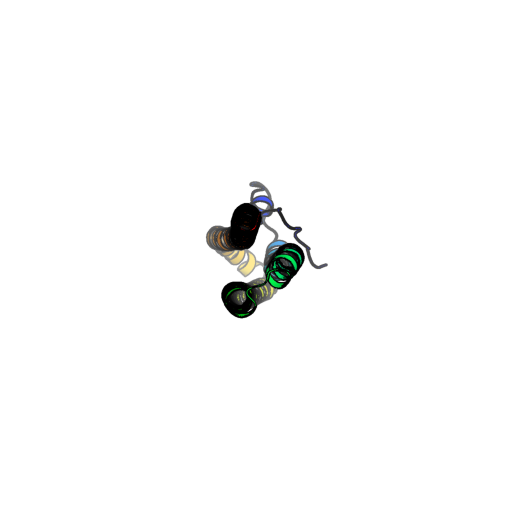? 5.885 1.391 6.794 1.00 85.62 89 LYS A N 1
ATOM 708 C CA . LYS A 1 89 ? 5.910 2.099 8.086 1.00 85.62 89 LYS A CA 1
ATOM 709 C C . LYS A 1 89 ? 4.526 2.574 8.522 1.00 85.62 89 LYS A C 1
ATOM 711 O O . LYS A 1 89 ? 4.199 2.478 9.703 1.00 85.62 89 LYS A O 1
ATOM 716 N N . ASN A 1 90 ? 3.716 3.076 7.590 1.00 79.56 90 ASN A N 1
ATOM 717 C CA . ASN A 1 90 ? 2.349 3.494 7.892 1.00 79.56 90 ASN A CA 1
ATOM 718 C C . ASN A 1 90 ? 1.494 2.296 8.322 1.00 79.56 90 ASN A C 1
ATOM 720 O O . ASN A 1 90 ? 0.821 2.375 9.347 1.00 79.56 90 ASN A O 1
ATOM 724 N N . ILE A 1 91 ? 1.571 1.172 7.602 1.00 84.06 91 ILE A N 1
ATOM 725 C CA . ILE A 1 91 ? 0.856 -0.067 7.943 1.00 84.06 91 ILE A CA 1
ATOM 726 C C . ILE A 1 91 ? 1.272 -0.573 9.329 1.00 84.06 91 ILE A C 1
ATOM 728 O O . ILE A 1 91 ? 0.403 -0.884 10.145 1.00 84.06 91 ILE A O 1
ATOM 732 N N . ASP A 1 92 ? 2.571 -0.593 9.633 1.00 82.19 92 ASP A N 1
ATOM 733 C CA . ASP A 1 92 ? 3.078 -0.986 10.953 1.00 82.19 92 ASP A CA 1
ATOM 734 C C . ASP A 1 92 ? 2.583 -0.046 12.063 1.00 82.19 92 ASP A C 1
ATOM 736 O O . ASP A 1 92 ? 2.194 -0.500 13.143 1.00 82.19 92 ASP A O 1
ATOM 740 N N . SER A 1 93 ? 2.528 1.264 11.801 1.00 80.19 93 SER A N 1
ATOM 741 C CA . SER A 1 93 ? 1.975 2.226 12.758 1.00 80.19 93 SER A CA 1
ATOM 742 C C . SER A 1 93 ? 0.479 2.002 12.991 1.00 80.19 93 SER A C 1
ATOM 744 O O . SER A 1 93 ? 0.024 2.053 14.136 1.00 80.19 93 SER A O 1
ATOM 746 N N . PHE A 1 94 ? -0.294 1.736 11.935 1.00 75.88 94 PHE A N 1
ATOM 747 C CA . PHE A 1 94 ? -1.717 1.413 12.052 1.00 75.88 94 PHE A CA 1
ATOM 748 C C . PHE A 1 94 ? -1.942 0.099 12.795 1.00 75.88 94 PHE A C 1
ATOM 750 O O . PHE A 1 94 ? -2.880 0.008 13.590 1.00 75.88 94 PHE A O 1
ATOM 757 N N . LYS A 1 95 ? -1.076 -0.897 12.588 1.00 82.56 95 LYS A N 1
ATOM 758 C CA . LYS A 1 95 ? -1.105 -2.165 13.318 1.00 82.56 95 LYS A CA 1
ATOM 759 C C . LYS A 1 95 ? -0.955 -1.942 14.821 1.00 82.56 95 LYS A C 1
ATOM 761 O O . LYS A 1 95 ? -1.803 -2.396 15.582 1.00 82.56 95 LYS A O 1
ATOM 766 N N . ASP A 1 96 ? 0.069 -1.202 15.243 1.00 79.50 96 ASP A N 1
ATOM 767 C CA . ASP A 1 96 ? 0.316 -0.925 16.664 1.00 79.50 96 ASP A CA 1
ATOM 768 C C . ASP A 1 96 ? -0.856 -0.169 17.316 1.00 79.50 96 ASP A C 1
ATOM 770 O O . ASP A 1 96 ? -1.313 -0.524 18.407 1.00 79.50 96 ASP A O 1
ATOM 774 N N . VAL A 1 97 ? -1.407 0.838 16.628 1.00 73.69 97 VAL A N 1
ATOM 775 C CA . VAL A 1 97 ? -2.588 1.578 17.105 1.00 73.69 97 VAL A CA 1
ATOM 776 C C . VAL A 1 97 ? -3.814 0.663 17.201 1.00 73.69 97 VAL A C 1
ATOM 778 O O . VAL A 1 97 ? -4.499 0.668 18.228 1.00 73.69 97 VAL A O 1
ATOM 781 N N . SER A 1 98 ? -4.067 -0.154 16.177 1.00 71.75 98 SER A N 1
ATOM 782 C CA . SER A 1 98 ? -5.224 -1.054 16.116 1.00 71.75 98 SER A CA 1
ATOM 783 C C . SER A 1 98 ? -5.157 -2.146 17.183 1.00 71.75 98 SER A C 1
ATOM 785 O O . SER A 1 98 ? -6.140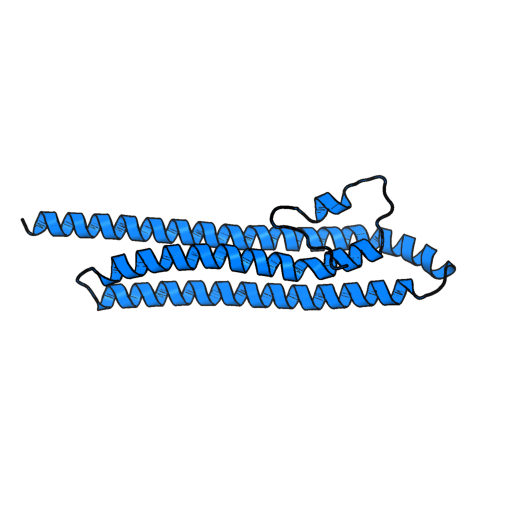 -2.378 17.882 1.00 71.75 98 SER A O 1
ATOM 787 N N . GLU A 1 99 ? -3.987 -2.755 17.398 1.00 78.19 99 GLU A N 1
ATOM 788 C CA . GLU A 1 99 ? -3.777 -3.758 18.448 1.00 78.19 99 GLU A CA 1
ATOM 789 C C . GLU A 1 99 ? -3.946 -3.163 19.856 1.00 78.19 99 GLU A C 1
ATOM 791 O O . GLU A 1 99 ? -4.521 -3.800 20.745 1.00 78.19 99 GLU A O 1
ATOM 796 N N . LYS A 1 100 ? -3.470 -1.930 20.085 1.00 75.00 100 LYS A N 1
ATOM 797 C CA . LYS A 1 100 ? -3.658 -1.223 21.364 1.00 75.00 100 LYS A CA 1
ATOM 798 C C . LYS A 1 100 ? -5.127 -0.906 21.630 1.00 75.00 100 LYS A C 1
ATOM 800 O O . LYS A 1 100 ? -5.579 -1.067 22.766 1.00 75.00 100 LYS A O 1
ATOM 805 N N . LEU A 1 101 ? -5.864 -0.461 20.612 1.00 68.69 101 LEU A N 1
ATOM 806 C CA . LEU A 1 101 ? -7.301 -0.198 20.713 1.00 68.69 101 LEU A CA 1
ATOM 807 C C . LEU A 1 101 ? -8.079 -1.491 20.965 1.00 68.69 101 LEU A C 1
ATOM 809 O O . LEU A 1 101 ? -8.863 -1.543 21.911 1.00 68.69 101 LEU A O 1
ATOM 813 N N . ALA A 1 102 ? -7.786 -2.551 20.210 1.00 71.19 102 ALA A N 1
ATOM 814 C CA . ALA A 1 102 ? -8.366 -3.876 20.397 1.00 71.19 102 ALA A CA 1
ATOM 815 C C . ALA A 1 102 ? -8.175 -4.387 21.835 1.00 71.19 102 ALA A C 1
ATOM 817 O O . ALA A 1 102 ? -9.146 -4.769 22.481 1.00 71.19 102 ALA A O 1
ATOM 818 N N . LYS A 1 103 ? -6.952 -4.309 22.381 1.00 72.88 103 LYS A N 1
ATOM 819 C CA . LYS A 1 103 ? -6.653 -4.729 23.764 1.00 72.88 103 LYS A CA 1
ATOM 820 C C . LYS A 1 103 ? -7.380 -3.905 24.828 1.00 72.88 103 LYS A C 1
ATOM 822 O O . LYS A 1 103 ? -7.785 -4.460 25.844 1.00 72.88 103 LYS A O 1
ATOM 827 N N . ARG A 1 104 ? -7.520 -2.587 24.633 1.00 67.69 104 ARG A N 1
ATOM 828 C CA . ARG A 1 104 ? -8.264 -1.714 25.564 1.00 67.69 104 ARG A CA 1
ATOM 829 C C . ARG A 1 104 ? -9.755 -2.021 25.564 1.00 67.69 104 ARG A C 1
ATOM 831 O O . ARG A 1 104 ? -10.380 -2.002 26.614 1.00 67.69 104 ARG A O 1
ATOM 838 N N . ILE A 1 105 ? -10.311 -2.284 24.387 1.00 66.31 105 ILE A N 1
ATOM 839 C CA . ILE A 1 105 ? -11.715 -2.652 24.241 1.00 66.31 105 ILE A CA 1
ATOM 840 C C . ILE A 1 105 ? -11.960 -4.016 24.901 1.00 66.31 105 ILE A C 1
ATOM 842 O O . ILE A 1 105 ? -12.859 -4.137 25.727 1.00 66.31 105 ILE A O 1
ATOM 846 N N . ASP A 1 106 ? -11.113 -5.005 24.614 1.00 65.94 106 ASP A N 1
ATOM 847 C CA . ASP A 1 106 ? -11.215 -6.362 25.165 1.00 65.94 106 ASP A CA 1
ATOM 848 C C . ASP A 1 106 ? -11.087 -6.388 26.701 1.00 65.94 106 ASP A C 1
ATOM 850 O O . ASP A 1 106 ? -11.871 -7.038 27.391 1.00 65.94 106 ASP A O 1
ATOM 854 N N . SER A 1 107 ? -10.169 -5.596 27.271 1.00 66.50 107 SER A N 1
ATOM 855 C CA . SER A 1 107 ? -10.018 -5.498 28.729 1.00 66.50 107 SER A CA 1
ATOM 856 C C . SER A 1 107 ? -11.201 -4.821 29.426 1.00 66.50 107 SER A C 1
ATOM 858 O O . SER A 1 107 ? -11.457 -5.110 30.591 1.00 66.50 107 SER A O 1
ATOM 860 N N . HIS A 1 108 ? -11.942 -3.952 28.732 1.00 61.09 108 HIS A N 1
ATOM 861 C CA . HIS A 1 108 ? -13.149 -3.310 29.260 1.00 61.09 108 HIS A CA 1
ATOM 862 C C . HIS A 1 108 ? -14.396 -4.205 29.191 1.00 61.09 108 HIS A C 1
ATOM 864 O O . HIS A 1 108 ? -15.286 -4.058 30.027 1.00 61.09 108 HIS A O 1
ATOM 870 N N . ILE A 1 109 ? -14.459 -5.162 28.257 1.00 60.91 109 ILE A N 1
ATOM 871 C CA . ILE A 1 109 ? -15.556 -6.148 28.172 1.00 60.91 109 ILE A CA 1
ATOM 872 C C . ILE A 1 109 ? -15.568 -7.081 29.396 1.00 60.91 109 ILE A C 1
ATOM 874 O O . ILE A 1 109 ? -16.626 -7.550 29.810 1.00 60.91 109 ILE A O 1
ATOM 878 N N . GLN A 1 110 ? -14.408 -7.332 30.010 1.00 57.47 110 GLN A N 1
ATOM 879 C CA . GLN A 1 110 ? -14.274 -8.248 31.151 1.00 57.47 110 GLN A CA 1
ATOM 880 C C . GLN A 1 110 ? -14.743 -7.650 32.497 1.00 57.47 110 GLN A C 1
ATOM 882 O O . GLN A 1 110 ? -14.786 -8.360 33.504 1.00 57.47 110 GLN A O 1
ATOM 887 N N . THR A 1 111 ? -15.128 -6.370 32.533 1.00 51.91 111 THR A N 1
ATOM 888 C CA . THR A 1 111 ? -15.534 -5.627 33.740 1.00 51.91 111 THR A CA 1
ATOM 889 C C . THR A 1 111 ? -17.057 -5.361 33.790 1.00 51.91 111 THR A C 1
ATOM 891 O O . THR A 1 111 ? -17.588 -4.614 32.981 1.00 51.91 111 THR A O 1
ATOM 894 N N . ASN A 1 112 ? -17.743 -6.027 34.739 1.00 50.59 112 ASN A N 1
ATOM 895 C CA . ASN A 1 112 ? -19.106 -5.853 35.308 1.00 50.59 112 ASN A CA 1
ATOM 896 C C . ASN A 1 112 ? -20.253 -5.166 34.503 1.00 50.59 112 ASN A C 1
ATOM 898 O O . ASN A 1 112 ? -20.174 -4.021 34.070 1.00 50.59 112 ASN A O 1
ATOM 902 N N . GLU A 1 113 ? -21.447 -5.783 34.519 1.00 45.22 113 GLU A N 1
ATOM 903 C CA . GLU A 1 113 ? -22.697 -5.346 33.841 1.00 45.22 113 GLU A CA 1
ATOM 904 C C . GLU A 1 113 ? -23.181 -3.900 34.119 1.00 45.22 113 GLU A C 1
ATOM 906 O O . GLU A 1 113 ? -23.915 -3.330 33.311 1.00 45.22 113 GLU A O 1
ATOM 911 N N . LYS A 1 114 ? -22.789 -3.263 35.232 1.00 45.72 114 LYS A N 1
ATOM 912 C CA . LYS A 1 114 ? -23.106 -1.842 35.507 1.00 45.72 114 LYS A CA 1
ATOM 913 C C . LYS A 1 114 ? -22.154 -0.862 34.812 1.00 45.72 114 LYS A C 1
ATOM 915 O O . LYS A 1 114 ? -22.588 0.228 34.441 1.00 45.72 114 LYS A O 1
ATOM 920 N N . GLU A 1 115 ? -20.896 -1.248 34.610 1.00 54.56 115 GLU A N 1
ATOM 921 C CA . GLU A 1 115 ? -19.937 -0.505 33.783 1.00 54.56 115 GLU A CA 1
ATOM 922 C C . GLU A 1 115 ? -20.250 -0.705 32.299 1.00 54.56 115 GLU A C 1
ATOM 924 O O . GLU A 1 115 ? -20.088 0.227 31.519 1.00 54.56 115 GLU A O 1
ATOM 929 N N . LEU A 1 116 ? -20.837 -1.850 31.928 1.00 51.06 116 LEU A N 1
ATOM 930 C CA . LEU A 1 116 ? -21.303 -2.152 30.572 1.00 51.06 116 LEU A CA 1
ATOM 931 C C . LEU A 1 116 ? -22.266 -1.087 30.010 1.00 51.06 116 LEU A C 1
ATOM 933 O O . LEU A 1 116 ? -22.158 -0.713 28.850 1.00 51.06 116 LEU A O 1
ATOM 937 N N . LEU A 1 117 ? -23.179 -0.539 30.819 1.00 41.88 117 LEU A N 1
ATOM 938 C CA . LEU A 1 117 ? -24.117 0.517 30.395 1.00 41.88 117 LEU A CA 1
ATOM 939 C C . LEU A 1 117 ? -23.420 1.874 30.171 1.00 41.88 117 LEU A C 1
ATOM 941 O O . LEU A 1 117 ? -23.740 2.583 29.215 1.00 41.88 117 LEU A O 1
ATOM 945 N N . GLN A 1 118 ? -22.425 2.212 31.001 1.00 50.72 118 GLN A N 1
ATOM 946 C CA . GLN A 1 118 ? -21.552 3.372 30.774 1.00 50.72 118 GLN A CA 1
ATOM 947 C C . GLN A 1 118 ? -20.625 3.156 29.569 1.00 50.72 118 GLN A C 1
ATOM 949 O O . GLN A 1 118 ? -20.414 4.090 28.801 1.00 50.72 118 GLN A O 1
ATOM 954 N N . LEU A 1 119 ? -20.164 1.926 29.339 1.00 52.16 119 LEU A N 1
ATOM 955 C CA . LEU A 1 119 ? -19.423 1.488 28.155 1.00 52.16 119 LEU A CA 1
ATOM 956 C C . LEU A 1 119 ? -20.277 1.526 26.888 1.00 52.16 119 LEU A C 1
ATOM 958 O O . LEU A 1 119 ? -19.774 1.893 25.836 1.00 52.16 119 LEU A O 1
ATOM 962 N N . ILE A 1 120 ? -21.575 1.226 26.954 1.00 50.19 120 ILE A N 1
ATOM 963 C CA . ILE A 1 120 ? -22.510 1.387 25.828 1.00 50.19 120 ILE A CA 1
ATOM 964 C C . ILE A 1 120 ? -22.714 2.881 25.506 1.00 50.19 120 ILE A C 1
ATOM 966 O O . ILE A 1 120 ? -22.787 3.272 24.340 1.00 50.19 120 ILE A O 1
ATOM 970 N N . MET A 1 121 ? -22.756 3.752 26.519 1.00 45.03 121 MET A N 1
ATOM 971 C CA . MET A 1 121 ? -22.816 5.205 26.310 1.00 45.03 121 MET A CA 1
ATOM 972 C C . MET A 1 121 ? -21.494 5.786 25.782 1.00 45.03 121 MET A C 1
ATOM 974 O O . MET A 1 121 ? -21.515 6.617 24.873 1.00 45.03 121 MET A O 1
ATOM 978 N N . GLN A 1 122 ? -20.350 5.332 26.298 1.00 51.59 122 GLN A N 1
ATOM 979 C CA . GLN A 1 122 ? -19.026 5.731 25.814 1.00 51.59 122 GLN A CA 1
ATOM 980 C C . GLN A 1 122 ? -18.737 5.167 24.422 1.00 51.59 122 GLN A C 1
ATOM 982 O O . GLN A 1 122 ? -18.245 5.896 23.568 1.00 51.59 122 GLN A O 1
ATOM 987 N N . SER A 1 123 ? -19.109 3.920 24.139 1.00 51.78 123 SER A N 1
ATOM 988 C CA . SER A 1 123 ? -18.977 3.325 22.805 1.00 51.78 123 SER A CA 1
ATOM 989 C C . SER A 1 123 ? -19.801 4.090 21.778 1.00 51.78 123 SER A C 1
ATOM 991 O O . SER A 1 123 ? -19.241 4.435 20.747 1.00 51.78 123 SER A O 1
ATOM 993 N N . LYS A 1 124 ? -21.043 4.506 22.081 1.00 52.06 124 LYS A N 1
ATOM 994 C CA . LYS A 1 124 ? -21.806 5.432 21.216 1.00 52.06 124 LYS A CA 1
ATOM 995 C C . LYS A 1 124 ? -21.052 6.732 20.910 1.00 52.06 124 LYS A C 1
ATOM 997 O O . LYS A 1 124 ? -21.153 7.227 19.792 1.00 52.06 124 LYS A O 1
ATOM 1002 N N . SER A 1 125 ? -20.294 7.272 21.868 1.00 58.22 125 SER A N 1
ATOM 1003 C CA . SER A 1 125 ? -19.449 8.461 21.657 1.00 58.22 125 SER A CA 1
ATOM 1004 C C . SER A 1 125 ? -18.130 8.171 20.925 1.00 58.22 125 SER A C 1
ATOM 1006 O O . SER A 1 125 ? -17.574 9.072 20.307 1.00 58.22 125 SER A O 1
ATOM 1008 N N . LEU A 1 126 ? -17.651 6.923 20.960 1.00 60.03 126 LEU A N 1
ATOM 1009 C CA . LEU A 1 126 ? -16.450 6.454 20.262 1.00 60.03 126 LEU A CA 1
ATOM 1010 C C . LEU A 1 126 ? -16.741 6.034 18.819 1.00 60.03 126 LEU A C 1
ATOM 1012 O O . LEU A 1 126 ? -15.831 6.094 17.998 1.00 60.03 126 LEU A O 1
ATOM 1016 N N . VAL A 1 127 ? -17.982 5.650 18.486 1.00 63.72 127 VAL A N 1
ATOM 1017 C CA . VAL A 1 127 ? -18.381 5.273 17.117 1.00 63.72 127 VAL A CA 1
ATOM 1018 C C . VAL A 1 127 ? -17.950 6.325 16.082 1.00 63.72 127 VAL A C 1
ATOM 1020 O O . VAL A 1 127 ? -17.328 5.924 15.103 1.00 63.72 127 VAL A O 1
ATOM 1023 N N . PRO A 1 128 ? -18.172 7.644 16.271 1.00 66.31 128 PRO A N 1
ATOM 1024 C CA . PRO A 1 128 ? -17.683 8.657 15.335 1.00 66.31 128 PRO A CA 1
ATOM 1025 C C . PRO A 1 128 ? -16.162 8.625 15.141 1.00 66.31 128 PRO A C 1
ATOM 1027 O O . PRO A 1 128 ? -15.696 8.619 14.009 1.00 66.31 128 PRO A O 1
ATOM 1030 N N . SER A 1 129 ? -15.386 8.527 16.225 1.00 66.00 129 SER A N 1
ATOM 1031 C CA . SER A 1 129 ? -13.920 8.467 16.150 1.00 66.00 129 SER A CA 1
ATOM 1032 C C . SER A 1 129 ? -13.413 7.180 15.494 1.00 66.00 129 SER A C 1
ATOM 1034 O O . SER A 1 129 ? -12.426 7.212 14.769 1.00 66.00 129 SER A O 1
ATOM 1036 N N . ILE A 1 130 ? -14.090 6.052 15.724 1.00 67.56 130 ILE A N 1
ATOM 1037 C CA . ILE A 1 130 ? -13.792 4.766 15.081 1.00 67.56 130 ILE A CA 1
ATOM 1038 C C . ILE A 1 130 ? -14.108 4.831 13.582 1.00 67.56 130 ILE A C 1
ATOM 1040 O O . ILE A 1 130 ? -13.312 4.373 12.767 1.00 67.56 130 ILE A O 1
ATOM 1044 N N . LEU A 1 131 ? -15.243 5.430 13.212 1.00 69.19 131 LEU A N 1
ATOM 1045 C CA . LEU A 1 131 ? -15.619 5.646 11.815 1.00 69.19 131 LEU A CA 1
ATOM 1046 C C . LEU A 1 131 ? -14.632 6.570 11.101 1.00 69.19 131 LEU A C 1
ATOM 1048 O O . LEU A 1 131 ? -14.290 6.300 9.955 1.00 69.19 131 LEU A O 1
ATOM 1052 N N . ASP A 1 132 ? -14.154 7.625 11.759 1.00 71.50 132 ASP A N 1
ATOM 1053 C CA . ASP A 1 132 ? -13.121 8.495 11.193 1.00 71.50 132 ASP A CA 1
ATOM 1054 C C . ASP A 1 132 ? -11.792 7.746 11.009 1.00 71.50 132 ASP A C 1
ATOM 1056 O O . ASP A 1 132 ? -11.184 7.848 9.948 1.00 71.50 132 ASP A O 1
ATOM 1060 N N . LEU A 1 133 ? -11.403 6.891 11.961 1.00 72.75 133 LEU A N 1
ATOM 1061 C CA . LEU A 1 133 ? -10.214 6.045 11.816 1.00 72.75 133 LEU A CA 1
ATOM 1062 C C . LEU A 1 133 ? -10.348 5.059 10.642 1.00 72.75 133 LEU A C 1
ATOM 1064 O O . LEU A 1 133 ? -9.388 4.827 9.913 1.00 72.75 133 LEU A O 1
ATOM 1068 N N . PHE A 1 134 ? -11.544 4.504 10.420 1.00 76.12 134 PHE A N 1
ATOM 1069 C CA . PHE A 1 134 ? -11.812 3.660 9.254 1.00 76.12 134 PHE A CA 1
ATOM 1070 C C . PHE A 1 134 ? -11.827 4.442 7.936 1.00 76.12 134 PHE A C 1
ATOM 1072 O O . PHE A 1 134 ? -11.390 3.897 6.927 1.00 76.12 134 PHE A O 1
ATOM 1079 N N . LYS A 1 135 ? -12.241 5.717 7.925 1.00 77.88 135 LYS A N 1
ATOM 1080 C CA . LYS A 1 135 ? -12.079 6.579 6.739 1.00 77.88 135 LYS A CA 1
ATOM 1081 C C . LYS A 1 135 ? -10.608 6.808 6.411 1.00 77.88 135 LYS A C 1
ATOM 1083 O O . LYS A 1 135 ? -10.255 6.795 5.238 1.00 77.88 135 LYS A O 1
ATOM 1088 N N . ASP A 1 136 ? -9.763 6.999 7.421 1.00 75.81 136 ASP A N 1
ATOM 1089 C CA . ASP A 1 136 ? -8.321 7.151 7.212 1.00 75.81 136 ASP A CA 1
ATOM 1090 C C . ASP A 1 136 ? -7.700 5.865 6.642 1.00 75.81 136 ASP A C 1
ATOM 1092 O O . ASP A 1 136 ? -6.826 5.931 5.780 1.00 75.81 136 ASP A O 1
ATOM 1096 N N . VAL A 1 137 ? -8.191 4.693 7.064 1.00 76.88 137 VAL A N 1
ATOM 1097 C CA . VAL A 1 137 ? -7.801 3.392 6.491 1.00 76.88 137 VAL A CA 1
ATOM 1098 C C . VAL A 1 137 ? -8.269 3.252 5.043 1.00 76.88 137 VAL A C 1
ATOM 1100 O O . VAL A 1 137 ? -7.468 2.868 4.193 1.00 76.88 137 VAL A O 1
ATOM 1103 N N . ASP A 1 138 ? -9.532 3.577 4.750 1.00 78.00 138 ASP A N 1
ATOM 1104 C CA . ASP A 1 138 ? -10.076 3.540 3.385 1.00 78.00 138 ASP A CA 1
ATOM 1105 C C . ASP A 1 138 ? -9.296 4.500 2.464 1.00 78.00 138 ASP A C 1
ATOM 1107 O O . ASP A 1 138 ? -8.990 4.160 1.323 1.00 78.00 138 ASP A O 1
ATOM 1111 N N . LYS A 1 139 ? -8.911 5.680 2.969 1.00 82.81 139 LYS A N 1
ATOM 1112 C CA . LYS A 1 139 ? -8.069 6.633 2.240 1.00 82.81 139 LYS A CA 1
ATOM 1113 C C . LYS A 1 139 ? -6.665 6.086 1.996 1.00 82.81 139 LYS A C 1
ATOM 1115 O O . LYS A 1 139 ? -6.143 6.247 0.903 1.00 82.81 139 LYS A O 1
ATOM 1120 N N . LEU A 1 140 ? -6.051 5.435 2.983 1.00 80.25 140 LEU A N 1
ATOM 1121 C CA . LEU A 1 140 ? -4.731 4.827 2.808 1.00 80.25 140 LEU A CA 1
ATOM 1122 C C . LEU A 1 140 ? -4.762 3.691 1.772 1.00 80.25 140 LEU A C 1
ATOM 1124 O O . LEU A 1 140 ? -3.806 3.536 1.018 1.00 80.25 140 LEU A O 1
ATOM 1128 N N . GLU A 1 141 ? -5.848 2.915 1.718 1.00 83.19 141 GLU A N 1
ATOM 1129 C CA . GLU A 1 141 ? -6.090 1.937 0.649 1.00 83.19 141 GLU A CA 1
ATOM 1130 C C . GLU A 1 141 ? -6.146 2.619 -0.727 1.00 83.19 141 GLU A C 1
ATOM 1132 O O . GLU A 1 141 ? -5.441 2.193 -1.643 1.00 83.19 141 GLU A O 1
ATOM 1137 N N . GLU A 1 142 ? -6.908 3.709 -0.857 1.00 84.62 142 GLU A N 1
ATOM 1138 C CA . GLU A 1 142 ? -6.982 4.505 -2.090 1.00 84.62 142 GLU A CA 1
ATOM 1139 C C . GLU A 1 142 ? -5.620 5.119 -2.470 1.00 84.62 142 GLU A C 1
ATOM 1141 O O . GLU A 1 142 ? -5.225 5.037 -3.629 1.00 84.62 142 GLU A O 1
ATOM 1146 N N . ASP A 1 143 ? -4.863 5.653 -1.508 1.00 80.00 143 ASP A N 1
ATOM 1147 C CA . ASP A 1 143 ? -3.534 6.241 -1.725 1.00 80.00 143 ASP A CA 1
ATOM 1148 C C . ASP A 1 143 ? -2.510 5.190 -2.199 1.00 80.00 143 ASP A C 1
ATOM 1150 O O . ASP A 1 143 ? -1.663 5.488 -3.047 1.00 80.00 143 ASP A O 1
ATOM 1154 N N . ILE A 1 144 ? -2.577 3.955 -1.673 1.00 74.75 144 ILE A N 1
ATOM 1155 C CA . ILE A 1 144 ? -1.742 2.836 -2.139 1.00 74.75 144 ILE A CA 1
ATOM 1156 C C . ILE A 1 144 ? -2.066 2.545 -3.605 1.00 74.75 144 ILE A C 1
ATOM 1158 O O . ILE A 1 144 ? -1.159 2.569 -4.434 1.00 74.75 144 ILE A O 1
ATOM 1162 N N . ILE A 1 145 ? -3.343 2.315 -3.926 1.00 80.00 145 ILE A N 1
ATOM 1163 C CA . ILE A 1 145 ? -3.788 1.977 -5.287 1.00 80.00 145 ILE A CA 1
ATOM 1164 C C . ILE A 1 145 ? -3.400 3.091 -6.266 1.00 80.00 145 ILE A C 1
ATOM 1166 O O . ILE A 1 145 ? -2.721 2.832 -7.257 1.00 80.00 145 ILE A O 1
ATOM 1170 N N . HIS A 1 146 ? -3.728 4.340 -5.932 1.00 85.81 146 HIS A N 1
ATOM 1171 C CA . HIS A 1 146 ? -3.440 5.504 -6.764 1.00 85.81 146 HIS A CA 1
ATOM 1172 C C . HIS A 1 146 ? -1.943 5.661 -7.050 1.00 85.81 146 HIS A C 1
ATOM 1174 O O . HIS A 1 146 ? -1.559 6.003 -8.164 1.00 85.81 146 HIS A O 1
ATOM 1180 N N . MET A 1 147 ? -1.068 5.395 -6.072 1.00 81.38 147 MET A N 1
ATOM 1181 C CA . MET A 1 147 ? 0.377 5.441 -6.312 1.00 81.38 147 MET A CA 1
ATOM 1182 C C . MET A 1 147 ? 0.816 4.390 -7.344 1.00 81.38 147 MET A C 1
ATOM 1184 O O . MET A 1 147 ? 1.677 4.675 -8.177 1.00 81.38 147 MET A O 1
ATOM 1188 N N . PHE A 1 148 ? 0.278 3.172 -7.276 1.00 75.00 148 PHE A N 1
ATOM 1189 C CA . PHE A 1 148 ? 0.636 2.112 -8.220 1.00 75.00 148 PHE A CA 1
ATOM 1190 C C . PHE A 1 148 ? 0.075 2.363 -9.623 1.00 75.00 148 PHE A C 1
ATOM 1192 O O . PHE A 1 148 ? 0.767 2.057 -10.598 1.00 75.00 148 PHE A O 1
ATOM 1199 N N . ASP A 1 149 ? -1.096 2.990 -9.728 1.00 78.00 149 ASP A N 1
ATOM 1200 C CA . ASP A 1 149 ? -1.648 3.467 -10.998 1.00 78.00 149 ASP A CA 1
ATOM 1201 C C . ASP A 1 149 ? -0.762 4.570 -11.601 1.00 78.00 149 ASP A C 1
ATOM 1203 O O . ASP A 1 149 ? -0.298 4.432 -12.732 1.00 78.00 149 ASP A O 1
ATOM 1207 N N . GLU A 1 150 ? -0.408 5.603 -10.821 1.00 78.31 150 GLU A N 1
ATOM 1208 C CA . GLU A 1 150 ? 0.508 6.674 -11.254 1.00 78.31 150 GLU A CA 1
ATOM 1209 C C . GLU A 1 150 ? 1.868 6.130 -11.703 1.00 78.31 150 GLU A C 1
ATOM 1211 O O . GLU A 1 150 ? 2.424 6.568 -12.712 1.00 78.31 150 GLU A O 1
ATOM 1216 N N . LEU A 1 151 ? 2.431 5.183 -10.944 1.00 71.88 151 LEU A N 1
ATOM 1217 C CA . LEU A 1 151 ? 3.689 4.541 -11.310 1.00 71.88 151 LEU A CA 1
ATOM 1218 C C . LEU A 1 151 ? 3.529 3.763 -12.613 1.00 71.88 151 LEU A C 1
ATOM 1220 O O . LEU A 1 151 ? 4.380 3.890 -13.487 1.00 71.88 151 LEU A O 1
ATOM 1224 N N . SER A 1 152 ? 2.455 2.993 -12.773 1.00 73.31 152 SER A N 1
ATOM 1225 C CA . SER A 1 152 ? 2.206 2.221 -13.995 1.00 73.31 152 SER A CA 1
ATOM 1226 C C . SER A 1 152 ? 2.048 3.123 -15.220 1.00 73.31 152 SER A C 1
ATOM 1228 O O . SER A 1 152 ? 2.657 2.852 -16.259 1.00 73.31 152 SER A O 1
ATOM 1230 N N . ASP A 1 153 ? 1.312 4.226 -15.092 1.00 77.75 153 ASP A N 1
ATOM 1231 C CA . ASP A 1 153 ? 1.162 5.234 -16.145 1.00 77.75 153 ASP A CA 1
ATOM 1232 C C . ASP A 1 153 ? 2.504 5.879 -16.495 1.00 77.75 153 ASP A C 1
ATOM 1234 O O . ASP A 1 153 ? 2.878 5.943 -17.668 1.00 77.75 153 ASP A O 1
ATOM 1238 N N . PHE A 1 154 ? 3.294 6.248 -15.487 1.00 75.25 154 PHE A N 1
ATOM 1239 C CA . PHE A 1 154 ? 4.640 6.775 -15.689 1.00 75.25 154 PHE A CA 1
ATOM 1240 C C . PHE A 1 154 ? 5.564 5.772 -16.402 1.00 75.25 154 PHE A C 1
ATOM 1242 O O . PHE A 1 154 ? 6.294 6.142 -17.326 1.00 75.25 154 PHE A O 1
ATOM 1249 N N . LEU A 1 155 ? 5.517 4.485 -16.038 1.00 73.12 155 LEU A N 1
ATOM 1250 C CA . LEU A 1 155 ? 6.280 3.436 -16.726 1.00 73.12 155 LEU A CA 1
ATOM 1251 C C . LEU A 1 155 ? 5.843 3.295 -18.198 1.00 73.12 155 LEU A C 1
ATOM 1253 O O . LEU A 1 155 ? 6.691 3.140 -19.084 1.00 73.12 155 LEU A O 1
ATOM 1257 N N . ASN A 1 156 ? 4.540 3.391 -18.479 1.00 75.12 156 ASN A N 1
ATOM 1258 C CA . ASN A 1 156 ? 3.994 3.349 -19.838 1.00 75.12 156 ASN A CA 1
ATOM 1259 C C . ASN A 1 156 ? 4.415 4.570 -20.671 1.00 75.12 156 ASN A C 1
ATOM 1261 O O . ASN A 1 156 ? 4.762 4.429 -21.853 1.00 75.12 156 ASN A O 1
ATOM 1265 N N . GLU A 1 157 ? 4.436 5.757 -20.064 1.00 80.19 157 GLU A N 1
ATOM 1266 C CA . GLU A 1 157 ? 4.944 6.976 -20.691 1.00 80.19 157 GLU A CA 1
ATOM 1267 C C . GLU A 1 157 ? 6.429 6.846 -21.030 1.00 80.19 157 GLU A C 1
ATOM 1269 O O . GLU A 1 157 ? 6.821 7.150 -22.160 1.00 80.19 157 GLU A O 1
ATOM 1274 N N . ILE A 1 158 ? 7.258 6.349 -20.105 1.00 71.88 158 ILE A N 1
ATOM 1275 C CA . ILE A 1 158 ? 8.686 6.119 -20.370 1.00 71.88 158 ILE A CA 1
ATOM 1276 C C . ILE A 1 158 ? 8.865 5.121 -21.514 1.00 71.88 158 ILE A C 1
ATOM 1278 O O . ILE A 1 158 ? 9.625 5.407 -22.443 1.00 71.88 158 ILE A O 1
ATOM 1282 N N . SER A 1 159 ? 8.155 3.985 -21.491 1.00 71.12 159 SER A N 1
ATOM 1283 C CA . SER A 1 159 ? 8.227 2.984 -22.568 1.00 71.12 159 SER A CA 1
ATOM 1284 C C . SER A 1 159 ? 7.880 3.606 -23.925 1.00 71.12 159 SER A C 1
ATOM 1286 O O . SER A 1 159 ? 8.589 3.398 -24.914 1.00 71.12 159 SER A O 1
ATOM 1288 N N . SER A 1 160 ? 6.826 4.427 -23.975 1.00 73.88 160 SER A N 1
ATOM 1289 C CA . SER A 1 160 ? 6.373 5.103 -25.196 1.00 73.88 160 SER A CA 1
ATOM 1290 C C . SER A 1 160 ? 7.406 6.102 -25.724 1.00 73.88 160 SER A C 1
ATOM 1292 O O . SER A 1 160 ? 7.726 6.086 -26.917 1.00 73.88 160 SER A O 1
ATOM 1294 N N . HIS A 1 161 ? 7.985 6.925 -24.844 1.00 72.25 161 HIS A N 1
ATOM 1295 C CA . HIS A 1 161 ? 9.037 7.876 -25.208 1.00 72.25 161 HIS A CA 1
ATOM 1296 C C . HIS A 1 161 ? 10.305 7.167 -25.703 1.00 72.25 161 HIS A C 1
ATOM 1298 O O . HIS A 1 161 ? 10.863 7.560 -26.731 1.00 72.25 161 HIS A O 1
ATOM 1304 N N . TYR A 1 162 ? 10.730 6.085 -25.044 1.00 68.12 162 TYR A N 1
ATOM 1305 C CA . TYR A 1 162 ? 11.895 5.301 -25.470 1.00 68.12 162 TYR A CA 1
ATOM 1306 C C . TYR A 1 162 ? 11.675 4.615 -26.825 1.00 68.12 162 TYR A C 1
ATOM 1308 O O . TYR A 1 162 ? 12.556 4.639 -27.689 1.00 68.12 162 TYR A O 1
ATOM 1316 N N . LYS A 1 163 ? 10.480 4.059 -27.067 1.00 69.44 163 LYS A N 1
ATOM 1317 C CA . LYS A 1 163 ? 10.104 3.491 -28.374 1.00 69.44 163 LYS A CA 1
ATOM 1318 C C . LYS A 1 163 ? 10.121 4.551 -29.476 1.00 69.44 163 LYS A C 1
ATOM 1320 O O . LYS A 1 163 ? 10.649 4.298 -30.560 1.00 69.44 163 LYS A O 1
ATOM 1325 N N . ALA A 1 164 ? 9.596 5.747 -29.206 1.00 63.75 164 ALA A N 1
ATOM 1326 C CA . ALA A 1 164 ? 9.623 6.858 -30.155 1.00 63.75 164 ALA A CA 1
ATOM 1327 C C . ALA A 1 164 ? 11.059 7.303 -30.490 1.00 63.75 164 ALA A C 1
ATOM 1329 O O . ALA A 1 164 ? 11.387 7.477 -31.667 1.00 63.75 164 ALA A O 1
ATOM 1330 N N . LEU A 1 165 ? 11.925 7.427 -29.479 1.00 63.59 165 LEU A N 1
ATOM 1331 C CA . LEU A 1 165 ? 13.325 7.824 -29.647 1.00 63.59 165 LEU A CA 1
ATOM 1332 C C . LEU A 1 165 ? 14.120 6.796 -30.470 1.00 63.59 165 LEU A C 1
ATOM 1334 O O . LEU A 1 165 ? 14.857 7.164 -31.386 1.00 63.59 165 LEU A O 1
ATOM 1338 N N . SER A 1 166 ? 13.931 5.507 -30.177 1.00 64.31 166 SER A N 1
ATOM 1339 C CA . SER A 1 166 ? 14.555 4.400 -30.909 1.00 64.31 166 SER A CA 1
ATOM 1340 C C . SER A 1 166 ? 14.132 4.380 -32.384 1.00 64.31 166 SER A C 1
ATOM 1342 O O . SER A 1 166 ? 14.978 4.360 -33.282 1.00 64.31 166 SER A O 1
ATOM 1344 N N . ASN A 1 167 ? 12.829 4.523 -32.654 1.00 66.25 167 ASN A N 1
ATOM 1345 C CA . ASN A 1 167 ? 12.292 4.606 -34.015 1.00 66.25 167 ASN A CA 1
ATOM 1346 C C . ASN A 1 167 ? 12.809 5.828 -34.790 1.00 66.25 167 ASN A C 1
ATOM 1348 O O . ASN A 1 167 ? 13.018 5.746 -36.001 1.00 66.25 167 ASN A O 1
ATOM 1352 N N . PHE A 1 168 ? 13.003 6.967 -34.119 1.00 62.72 168 PHE A N 1
ATOM 1353 C CA . PHE A 1 168 ? 13.608 8.150 -34.730 1.00 62.72 168 PHE A CA 1
ATOM 1354 C C . PHE A 1 168 ? 15.077 7.900 -35.096 1.00 62.72 168 PHE A C 1
ATOM 1356 O O . PHE A 1 168 ? 15.464 8.144 -36.237 1.00 62.72 168 PHE A O 1
ATOM 1363 N N . ARG A 1 169 ? 15.875 7.334 -34.179 1.00 62.25 169 ARG A N 1
ATOM 1364 C CA . ARG A 1 169 ? 17.285 6.994 -34.442 1.00 62.25 169 ARG A CA 1
ATOM 1365 C C . ARG A 1 169 ? 17.430 6.036 -35.626 1.00 62.25 169 ARG A C 1
ATOM 1367 O O . ARG A 1 169 ? 18.227 6.312 -36.515 1.00 62.25 169 ARG A O 1
ATOM 1374 N N . ALA A 1 170 ? 16.596 4.996 -35.696 1.00 62.28 170 ALA A N 1
ATOM 1375 C CA . ALA A 1 170 ? 16.587 4.042 -36.809 1.00 62.28 170 ALA A CA 1
ATOM 1376 C C . ALA A 1 170 ? 16.253 4.681 -38.174 1.00 62.28 170 ALA A C 1
ATOM 1378 O O . ALA A 1 170 ? 16.699 4.195 -39.213 1.00 62.28 170 ALA A O 1
ATOM 1379 N N . LYS A 1 171 ? 15.476 5.774 -38.191 1.00 67.25 171 LYS A N 1
ATOM 1380 C CA . LYS A 1 171 ? 15.187 6.554 -39.408 1.00 67.25 171 LYS A CA 1
ATOM 1381 C C . LYS A 1 171 ? 16.314 7.506 -39.800 1.00 67.25 171 LYS A C 1
ATOM 1383 O O . LYS A 1 171 ? 16.381 7.883 -40.958 1.00 67.25 171 LYS A O 1
ATOM 1388 N N . CYS A 1 172 ? 17.163 7.916 -38.859 1.00 61.78 172 CYS A N 1
ATOM 1389 C CA . CYS A 1 172 ? 18.313 8.778 -39.134 1.00 61.78 172 CYS A CA 1
ATOM 1390 C C . CYS A 1 172 ? 19.557 8.000 -39.591 1.00 61.78 172 CYS A C 1
ATOM 1392 O O . CYS A 1 172 ? 20.490 8.613 -40.102 1.00 61.78 172 CYS A O 1
ATOM 1394 N N . THR A 1 173 ? 19.594 6.679 -39.383 1.00 55.19 173 THR A N 1
ATOM 1395 C CA . THR A 1 173 ? 20.705 5.798 -39.785 1.00 55.19 173 THR A CA 1
ATOM 1396 C C . THR A 1 173 ? 20.474 5.036 -41.099 1.00 55.19 173 THR A C 1
ATOM 1398 O O . THR A 1 173 ? 21.374 4.312 -41.515 1.00 55.19 173 THR A O 1
ATOM 1401 N N . ASN A 1 174 ? 19.309 5.190 -41.745 1.00 46.34 174 ASN A N 1
ATOM 1402 C CA . ASN A 1 174 ? 19.004 4.699 -43.102 1.00 46.34 174 ASN A CA 1
ATOM 1403 C C . ASN A 1 174 ? 18.938 5.865 -44.091 1.00 46.34 174 ASN A C 1
ATOM 1405 O O . ASN A 1 174 ? 19.253 5.637 -45.279 1.00 46.34 174 ASN A O 1
#

Secondary structure (DSSP, 8-state):
------TT--HHHHH--TTS---HHHHHHHHHHHHHHHHHHHHHHHHHHHHHHHHHHHHHHTSS-HHHHHHHHHHHHHHHHHHHHHHHHHHHHHHHHHHHHHHHHHHHHTS-HHHHHHHHHHHHHHHHHHHHHHHHHHHHHHHHHHHHHHHHHHHHHHHHHHHHHHHHHHHH--

Mean predicted aligned error: 11.53 Å

Radius of gyration: 23.55 Å; Cα contacts (8 Å, |Δi|>4): 83; chains: 1; bounding box: 55×26×79 Å

Foldseek 3Di:
DQDADEPPDAPVVVVPPVPDDPDLVVLLSVLQNLLVRLVVLLVVLVVVLVVLLVVLLVVLCVDDPNPVSVVVNVVLVVVVVVVSVVSVVVSVVSNVVSNVVSVVSVVQVVDDPVVVVVVSVVVVVCVVVSVVSSVVSVVSSVVSVVVSVVSSVVSVVVSVVSVVVVVVVVVVVD

pLDDT: mean 71.44, std 12.04, range [32.34, 88.44]

Sequence (174 aa):
MSVFVPPGVKYRDILEDKHQLIDVQMLVNLFNSVAPKLQSILQNSNEEYIVAWGKLKNEISSQDSAIESESLILGIDMVYNNRYQGFLKNIDSFKDVSEKLAKRIDSHIQTNEKELLQLIMQSKSLVPSILDLFKDVDKLEEDIIHMFDELSDFLNEISSHYKALSNFRAKCTN

Solvent-accessible surface area (backbone atoms only — not comparable to full-atom values): 9712 Å² total; per-residue (Å²): 134,86,54,81,59,60,89,93,65,59,67,60,71,76,64,62,56,90,83,60,82,80,52,68,69,55,52,35,36,50,38,65,22,47,39,62,36,54,51,51,51,55,48,54,53,45,54,56,46,52,56,56,47,55,52,50,53,53,60,45,70,74,42,97,50,65,67,64,39,48,53,51,51,52,51,52,53,51,54,51,51,56,51,54,54,48,51,51,52,51,42,55,52,49,34,56,54,24,51,52,51,29,52,54,53,56,62,52,71,77,46,59,80,76,52,43,58,54,46,53,54,48,46,64,65,40,47,62,5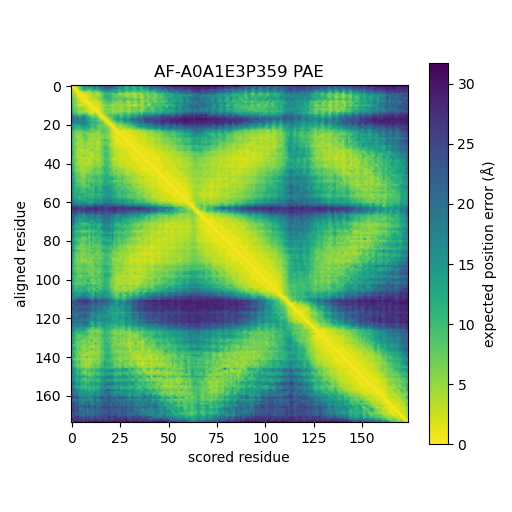9,51,52,51,53,39,48,54,50,54,47,50,53,49,54,53,52,52,51,50,50,52,49,52,52,50,52,50,50,51,52,51,52,53,52,52,54,52,55,50,52,60,62,74,76,108